Protein 3GHF (pdb70)

Foldseek 3Di:
DDDDDDDDDAFAEDEDAADDLVVSLVVLLVVCVVCVVCFALGAYEYECLNYDPPDPPVSNVCSCVVRNHHHQAYENDDDDVVVVVRCVVPGDYDYDDDHD

Nearest PDB structures (foldseek):
  3ghf-assembly1_A-2  TM=1.010E+00  e=2.790E-20  Salmonella enterica subsp. enterica serovar Typhimurium str. LT2
  4l1c-assembly1_B  TM=9.525E-01  e=9.970E-15  Escherichia coli UTI89
  6qcm-assembly1_d  TM=5.069E-01  e=7.556E-02  Listeria monocytogenes EGD-e
  7z6h-assembly1_E  TM=4.189E-01  e=7.868E-01  Homo sapiens

Solvent-accessible surface area: 6940 Å² total; per-residue (Å²): 190,165,142,174,153,80,88,99,160,110,77,59,50,22,97,11,129,101,45,120,47,111,88,19,65,99,56,11,80,83,118,20,79,82,26,68,97,161,19,117,110,9,64,0,6,0,12,6,58,31,23,112,76,132,20,86,0,74,66,15,42,133,5,0,52,70,27,26,2,138,22,58,0,0,1,27,18,151,39,76,71,6,74,74,36,0,82,190,83,62,26,62,68,67,139,75,65,177,174,106

Sequence (100 aa):
PIELKGSSFTLSVVHLHEAEPEVIRQALEDKIAQAPAFLKHAPVVINVSGLESPVNWPELHKIVTSTGLRIIGVSGCKDASLKVEIDRMGLPLLTEGKEK

CATH classification: 3.30.70.260

Structure (mmCIF, N/CA/C/O backbone):
data_3GHF
#
_entry.id   3GHF
#
_cell.length_a   48.380
_cell.length_b   48.380
_cell.length_c   85.127
_cell.angle_alpha   90.000
_cell.angle_beta   90.000
_cell.angle_gamma   120.000
#
_symmetry.space_group_name_H-M   'P 32 2 1'
#
loop_
_entity.id
_entity.type
_entity.pdbx_description
1 polymer 'Septum site-determining protein minC'
2 non-polymer 'CITRIC ACID'
3 water water
#
loop_
_atom_site.group_PDB
_atom_site.id
_atom_site.type_symbol
_atom_site.label_atom_id
_atom_site.label_alt_id
_atom_site.label_comp_id
_atom_site.label_asym_id
_atom_site.label_entity_id
_atom_site.label_seq_id
_atom_site.pdbx_PDB_ins_code
_atom_site.Cartn_x
_atom_site.Cartn_y
_atom_site.Cartn_z
_atom_site.occupancy
_atom_site.B_iso_or_equiv
_atom_site.auth_seq_id
_atom_site.auth_comp_id
_atom_site.auth_asym_id
_atom_site.auth_atom_id
_atom_site.pdbx_PDB_model_num
ATOM 1 N N . PRO A 1 7 ? 30.429 1.234 4.640 1.00 56.36 5 PRO A N 1
ATOM 2 C CA . PRO A 1 7 ? 29.744 2.140 3.665 1.00 56.54 5 PRO A CA 1
ATOM 3 C C . PRO A 1 7 ? 30.681 2.711 2.564 1.00 56.61 5 PRO A C 1
ATOM 4 O O . PRO A 1 7 ? 30.204 3.143 1.492 1.00 56.37 5 PRO A O 1
ATOM 8 N N . ILE A 1 8 ? 31.992 2.685 2.841 1.00 56.18 6 ILE A N 1
ATOM 9 C CA . ILE A 1 8 ? 33.014 3.335 2.025 1.00 55.66 6 ILE A CA 1
ATOM 10 C C . ILE A 1 8 ? 34.304 2.537 2.140 1.00 55.93 6 ILE A C 1
ATOM 11 O O . ILE A 1 8 ? 34.755 2.236 3.248 1.00 55.85 6 ILE A O 1
ATOM 16 N N . GLU A 1 9 ? 34.901 2.212 0.994 1.00 55.48 7 GLU A N 1
ATOM 17 C CA . GLU A 1 9 ? 36.138 1.419 0.959 1.00 55.22 7 GLU A CA 1
ATOM 18 C C . GLU A 1 9 ? 37.204 2.024 0.046 1.00 53.77 7 GLU A C 1
ATOM 19 O O . GLU A 1 9 ? 36.938 2.324 -1.109 1.00 52.43 7 GLU A O 1
ATOM 25 N N . LEU A 1 10 ? 38.416 2.172 0.564 1.00 54.10 8 LEU A N 1
ATOM 26 C CA . LEU A 1 10 ? 39.542 2.744 -0.198 1.00 54.52 8 LEU A CA 1
ATOM 27 C C . LEU A 1 10 ? 40.506 1.662 -0.697 1.00 54.47 8 LEU A C 1
ATOM 28 O O . LEU A 1 10 ? 41.088 0.939 0.102 1.00 54.22 8 LEU A O 1
ATOM 33 N N . LYS A 1 11 ? 40.667 1.568 -2.019 1.00 54.66 9 LYS A N 1
ATOM 34 C CA . LYS A 1 11 ? 41.525 0.549 -2.644 1.00 54.89 9 LYS A CA 1
ATOM 35 C C . LYS A 1 11 ? 42.451 1.174 -3.688 1.00 54.67 9 LYS A C 1
ATOM 36 O O . LYS A 1 11 ? 42.137 2.222 -4.261 1.00 54.24 9 LYS A O 1
ATOM 42 N N . GLY A 1 12 ? 43.598 0.532 -3.917 1.00 54.17 10 GLY A N 1
ATOM 43 C CA . GLY A 1 12 ? 44.456 0.838 -5.063 1.00 53.70 10 GLY A CA 1
ATOM 44 C C . GLY A 1 12 ? 44.147 -0.019 -6.292 1.00 53.38 10 GLY A C 1
ATOM 45 O O . GLY A 1 12 ? 43.745 -1.191 -6.1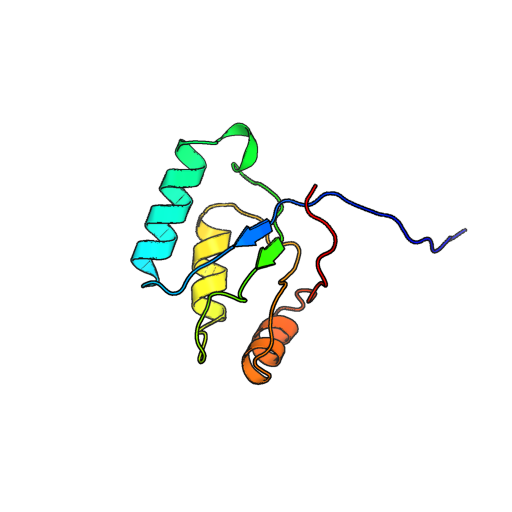82 1.00 53.71 10 GLY A O 1
ATOM 46 N N . SER A 1 13 ? 44.321 0.564 -7.475 1.00 52.49 11 SER A N 1
ATOM 47 C CA . SER A 1 13 ? 44.123 -0.170 -8.714 1.00 51.76 11 SER A CA 1
ATOM 48 C C . SER A 1 13 ? 44.944 0.431 -9.856 1.00 50.95 11 SER A C 1
ATOM 49 O O . SER A 1 13 ? 45.172 1.637 -9.923 1.00 50.17 11 SER A O 1
ATOM 52 N N . SER A 1 14 ? 45.382 -0.461 -10.732 1.00 50.19 12 SER A N 1
ATOM 53 C CA . SER A 1 14 ? 46.002 -0.143 -11.990 1.00 49.98 12 SER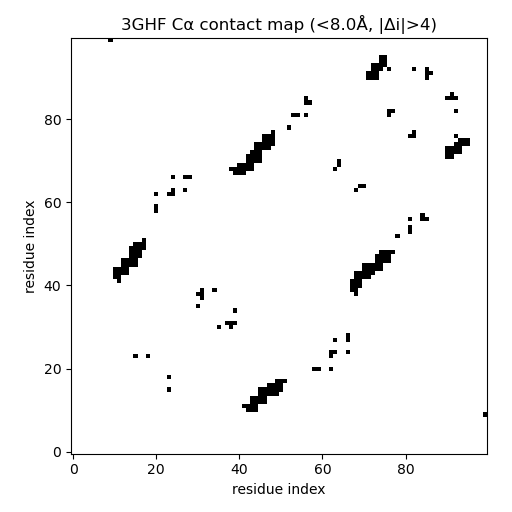 A CA 1
ATOM 54 C C . SER A 1 14 ? 44.964 0.265 -13.038 1.00 48.66 12 SER A C 1
ATOM 55 O O . SER A 1 14 ? 43.934 -0.404 -13.211 1.00 48.61 12 SER A O 1
ATOM 58 N N . PHE A 1 15 ? 45.242 1.360 -13.733 1.00 46.98 13 PHE A N 1
ATOM 59 C CA . PHE A 1 15 ? 44.419 1.789 -14.883 1.00 45.68 13 PHE A CA 1
ATOM 60 C C . PHE A 1 15 ? 45.328 1.996 -16.098 1.00 45.87 13 PHE A C 1
ATOM 61 O O . PHE A 1 15 ? 46.458 2.445 -15.955 1.00 46.17 13 PHE A O 1
ATOM 69 N N . THR A 1 16 ? 44.850 1.665 -17.283 1.00 45.01 14 THR A N 1
ATOM 70 C CA . THR A 1 16 ? 45.629 1.933 -18.455 1.00 44.80 14 THR A CA 1
ATOM 71 C C . THR A 1 16 ? 45.082 3.197 -19.064 1.00 44.20 14 THR A C 1
ATOM 72 O O . THR A 1 16 ? 43.963 3.201 -19.587 1.00 44.19 14 THR A O 1
ATOM 76 N N . LEU A 1 17 ? 45.870 4.268 -18.988 1.00 43.20 15 LEU A N 1
ATOM 77 C CA . LEU A 1 17 ? 45.447 5.572 -19.496 1.00 42.15 15 LEU A CA 1
ATOM 78 C C . LEU A 1 17 ? 46.276 5.952 -20.707 1.00 42.81 15 LEU A C 1
ATOM 79 O O . LEU A 1 17 ? 47.431 5.527 -20.835 1.00 41.86 15 LEU A O 1
ATOM 84 N N . SER A 1 18 ? 45.657 6.726 -21.605 1.00 42.24 16 SER A N 1
ATOM 85 C CA . SER A 1 18 ? 46.304 7.290 -22.748 1.00 41.82 16 SER A CA 1
ATOM 86 C C . SER A 1 18 ? 47.046 8.508 -22.281 1.00 40.82 16 SER A C 1
ATOM 87 O O . SER A 1 18 ? 46.512 9.316 -21.519 1.00 40.62 16 SER A O 1
ATOM 90 N N . VAL A 1 19 ? 48.295 8.602 -22.728 1.00 39.56 17 VAL A N 1
ATOM 91 C CA . VAL A 1 19 ? 49.221 9.680 -22.404 1.00 38.16 17 VAL A CA 1
ATOM 92 C C . VAL A 1 19 ? 49.650 10.355 -23.704 1.00 38.74 17 VAL A C 1
ATOM 93 O O . VAL A 1 19 ? 50.053 9.686 -24.667 1.00 38.72 17 VAL A O 1
ATOM 97 N N . VAL A 1 20 ? 49.510 11.676 -23.734 1.00 38.40 18 VAL A N 1
ATOM 98 C CA . VAL A 1 20 ? 49.912 12.478 -24.859 1.00 38.50 18 VAL A CA 1
ATOM 99 C C . VAL A 1 20 ? 51.210 13.120 -24.424 1.00 38.93 18 VAL A C 1
ATOM 100 O O . VAL A 1 20 ? 51.257 13.945 -23.492 1.00 38.52 18 VAL A O 1
ATOM 104 N N . HIS A 1 21 ? 52.261 12.701 -25.091 1.00 39.18 19 HIS A N 1
ATOM 105 C CA . HIS A 1 21 ? 53.595 13.216 -24.882 1.00 40.83 19 HIS A CA 1
ATOM 106 C C . HIS A 1 21 ? 53.807 14.435 -25.728 1.00 40.97 19 HIS A C 1
ATOM 107 O O . HIS A 1 21 ? 53.812 14.348 -26.940 1.00 40.98 19 HIS A O 1
ATOM 114 N N . LEU A 1 22 ? 53.960 15.576 -25.078 1.00 41.54 20 LEU A N 1
ATOM 115 C CA . LEU A 1 22 ? 54.127 16.812 -25.792 1.00 42.44 20 LEU A CA 1
ATOM 116 C C . LEU A 1 22 ? 55.637 17.083 -25.902 1.00 43.47 20 LEU A C 1
ATOM 117 O O . LEU A 1 22 ? 56.399 16.782 -24.942 1.00 43.51 20 LEU A O 1
ATOM 122 N N . HIS A 1 23 ? 56.064 17.567 -27.075 1.00 43.33 21 HIS A N 1
ATOM 123 C CA . HIS A 1 23 ? 57.464 17.955 -27.306 1.00 44.14 21 HIS A CA 1
ATOM 124 C C . HIS A 1 23 ? 57.538 19.440 -27.566 1.00 43.32 21 HIS A C 1
ATOM 125 O O . HIS A 1 23 ? 56.559 20.034 -27.971 1.00 43.51 21 HIS A O 1
ATOM 132 N N . GLU A 1 24 ? 58.688 20.040 -27.286 1.00 42.66 22 GLU A N 1
ATOM 133 C CA . GLU A 1 24 ? 58.827 21.484 -27.366 1.00 42.11 22 GLU A CA 1
ATOM 134 C C . GLU A 1 24 ? 58.515 21.957 -28.802 1.00 41.62 22 GLU A C 1
ATOM 135 O O . GLU A 1 24 ? 59.149 21.503 -29.752 1.00 41.34 22 GLU A O 1
ATOM 141 N N . ALA A 1 25 ? 57.503 22.816 -28.933 1.00 40.71 23 ALA A N 1
ATOM 142 C CA . ALA A 1 25 ? 57.067 23.384 -30.220 1.00 40.81 23 ALA A CA 1
ATOM 143 C C . ALA A 1 25 ? 56.203 24.616 -29.997 1.00 40.90 23 ALA A C 1
ATOM 144 O O . ALA A 1 25 ? 55.685 24.834 -28.886 1.00 40.98 23 ALA A O 1
ATOM 146 N N . GLU A 1 26 ? 56.081 25.438 -31.037 1.00 41.15 24 GLU A N 1
ATOM 147 C CA . GLU A 1 26 ? 55.201 26.612 -31.022 1.00 41.93 24 GLU A CA 1
ATOM 148 C C . GLU A 1 26 ? 53.770 26.218 -30.682 1.00 40.91 24 GLU A C 1
ATOM 149 O O . GLU A 1 26 ? 53.280 25.193 -31.158 1.00 41.33 24 GLU A O 1
ATOM 155 N N . PRO A 1 27 ? 53.086 27.036 -29.874 1.00 41.03 25 PRO A N 1
ATOM 156 C CA . PRO A 1 27 ? 51.674 26.817 -29.557 1.00 41.13 25 PRO A CA 1
ATOM 157 C C . PRO A 1 27 ? 50.804 26.429 -30.797 1.00 41.33 25 PRO A C 1
ATOM 158 O O . PRO A 1 27 ? 50.037 25.430 -30.751 1.00 41.00 25 PRO A O 1
ATOM 162 N N . GLU A 1 28 ? 50.935 27.173 -31.908 1.00 41.02 26 GLU A N 1
ATOM 163 C CA . GLU A 1 28 ? 50.170 26.825 -33.122 1.00 40.56 26 GLU A CA 1
ATOM 164 C C . GLU A 1 28 ? 50.601 25.514 -33.784 1.00 39.05 26 GLU A C 1
ATOM 165 O O . GLU A 1 28 ? 49.774 24.778 -34.357 1.00 38.40 26 GLU A O 1
ATOM 171 N N . VAL A 1 29 ? 51.889 25.187 -33.709 1.00 38.19 27 VAL A N 1
ATOM 172 C CA . VAL A 1 29 ? 52.339 23.889 -34.238 1.00 37.33 27 VAL A CA 1
ATOM 173 C C . VAL A 1 29 ? 51.728 22.725 -33.394 1.00 37.75 27 VAL A C 1
ATOM 174 O O . VAL A 1 29 ? 51.336 21.685 -33.940 1.00 37.62 27 VAL A O 1
ATOM 178 N N . ILE A 1 30 ? 51.700 22.897 -32.060 1.00 37.71 28 ILE A N 1
ATOM 179 C CA . ILE A 1 30 ? 51.101 21.902 -31.134 1.00 37.18 28 ILE A CA 1
ATOM 180 C C . ILE A 1 30 ? 49.608 21.699 -31.480 1.00 37.21 28 ILE A C 1
ATOM 181 O O . ILE A 1 30 ? 49.160 20.570 -31.660 1.00 37.43 28 ILE A O 1
ATOM 186 N N . ARG A 1 31 ? 48.859 22.794 -31.610 1.00 38.71 29 ARG A N 1
ATOM 187 C CA . ARG A 1 31 ? 47.439 22.727 -32.024 1.00 39.85 29 ARG A CA 1
ATOM 188 C C . ARG A 1 31 ? 47.196 21.962 -33.310 1.00 40.41 29 ARG A C 1
ATOM 189 O O . ARG A 1 31 ? 46.328 21.076 -33.356 1.00 40.93 29 ARG A O 1
ATOM 197 N N . GLN A 1 32 ? 47.956 22.320 -34.347 1.00 40.76 30 GLN A N 1
ATOM 198 C CA . GLN A 1 32 ? 47.957 21.613 -35.636 1.00 41.67 30 GLN A CA 1
ATOM 199 C C . GLN A 1 32 ? 48.244 20.102 -35.523 1.00 41.06 30 GLN A C 1
ATOM 200 O O . GLN A 1 32 ? 47.532 19.272 -36.099 1.00 41.62 30 GLN A O 1
ATOM 206 N N . ALA A 1 33 ? 49.285 19.755 -34.772 1.00 40.53 31 ALA A N 1
ATOM 207 C CA . ALA A 1 33 ? 49.681 18.367 -34.573 1.00 39.56 31 ALA A CA 1
AT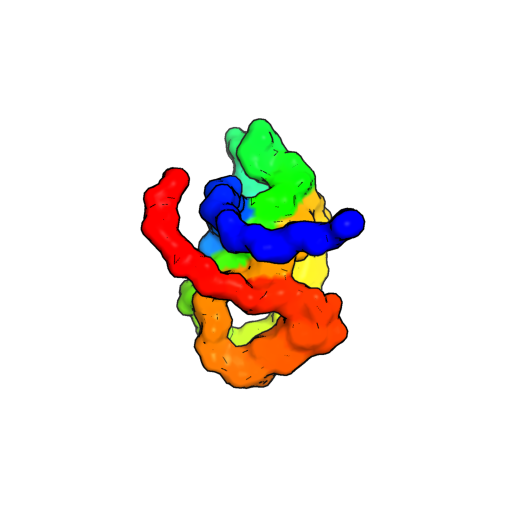OM 208 C C . ALA A 1 33 ? 48.589 17.621 -33.846 1.00 39.52 31 ALA A C 1
ATOM 209 O O . ALA A 1 33 ? 48.266 16.472 -34.202 1.00 39.49 31 ALA A O 1
ATOM 211 N N . LEU A 1 34 ? 48.010 18.254 -32.827 1.00 39.63 32 LEU A N 1
ATOM 212 C CA . LEU A 1 34 ? 46.911 17.581 -32.092 1.00 41.13 32 LEU A CA 1
ATOM 213 C C . LEU A 1 34 ? 45.700 17.325 -32.997 1.00 41.66 32 LEU A C 1
ATOM 214 O O . LEU A 1 34 ? 45.190 16.218 -33.012 1.00 42.01 32 LEU A O 1
ATOM 219 N N . GLU A 1 35 ? 45.303 18.326 -33.792 1.00 43.18 33 GLU A N 1
ATOM 220 C CA . GLU A 1 35 ? 44.179 18.191 -34.748 1.00 45.64 33 GLU A CA 1
ATOM 221 C C . GLU A 1 35 ? 44.436 17.096 -35.767 1.00 46.60 33 GLU A C 1
ATOM 222 O O . GLU A 1 35 ? 43.551 16.288 -36.033 1.00 47.39 33 GLU A O 1
ATOM 228 N N . ASP A 1 36 ? 45.652 17.055 -36.311 1.00 47.47 34 ASP A N 1
ATOM 229 C CA . ASP A 1 36 ? 46.014 16.035 -37.274 1.00 48.87 34 ASP A CA 1
ATOM 230 C C . ASP A 1 36 ? 45.935 14.655 -36.664 1.00 48.47 34 ASP A C 1
ATOM 231 O O . ASP A 1 36 ? 45.529 13.716 -37.339 1.00 48.88 34 ASP A O 1
ATOM 236 N N . LYS A 1 37 ? 46.310 14.529 -35.388 1.00 48.26 35 LYS A N 1
ATOM 237 C CA . LYS A 1 37 ? 46.307 13.221 -34.692 1.00 47.91 35 LYS A CA 1
ATOM 238 C C . LYS A 1 37 ? 44.862 12.763 -34.389 1.00 47.32 35 LYS A C 1
ATOM 239 O O . LYS A 1 37 ? 44.528 11.577 -34.424 1.00 46.45 35 LYS A O 1
ATOM 245 N N . ILE A 1 38 ? 44.005 13.725 -34.091 1.00 47.09 36 ILE A N 1
ATOM 246 C CA . ILE A 1 38 ? 42.600 13.429 -33.861 1.00 47.47 36 ILE A CA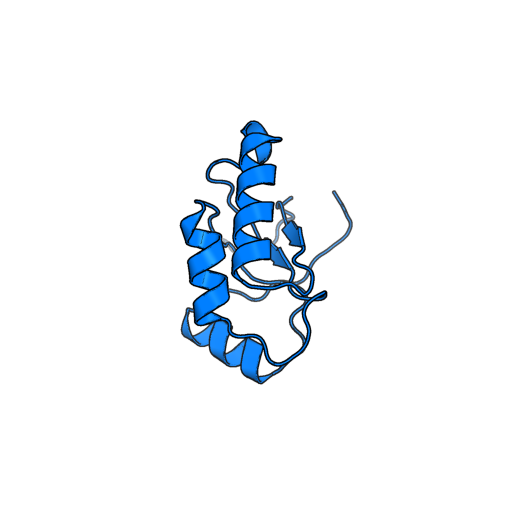 1
ATOM 247 C C . ILE A 1 38 ? 41.919 12.945 -35.160 1.00 47.99 36 ILE A C 1
ATOM 248 O O . ILE A 1 38 ? 41.185 11.968 -35.128 1.00 47.78 36 ILE A O 1
ATOM 253 N N . ALA A 1 39 ? 42.211 13.592 -36.287 1.00 48.77 37 ALA A N 1
ATOM 254 C CA . ALA A 1 39 ? 41.742 13.126 -37.608 1.00 49.90 37 ALA A CA 1
ATOM 255 C C . ALA A 1 39 ? 42.319 11.759 -38.022 1.00 50.75 37 ALA A C 1
ATOM 256 O O . ALA A 1 39 ? 41.583 10.897 -38.500 1.00 51.18 37 ALA A O 1
ATOM 258 N N . GLN A 1 40 ? 43.628 11.561 -37.835 1.00 52.21 38 GLN A N 1
ATOM 259 C CA . GLN A 1 40 ? 44.266 10.262 -38.110 1.00 53.02 38 GLN A CA 1
ATOM 260 C C . GLN A 1 40 ? 43.688 9.124 -37.239 1.00 53.95 38 GLN A C 1
ATOM 261 O O . GLN A 1 40 ? 43.330 8.075 -37.759 1.00 54.63 38 GLN A O 1
ATOM 263 N N . ALA A 1 41 ? 43.569 9.340 -35.932 1.00 54.75 39 ALA A N 1
ATOM 264 C CA . ALA A 1 41 ? 43.173 8.288 -35.006 1.00 55.96 39 ALA A CA 1
ATOM 265 C C . ALA A 1 41 ? 41.893 8.636 -34.203 1.00 56.92 39 ALA A C 1
ATOM 266 O O . ALA A 1 41 ? 41.963 8.762 -32.970 1.00 56.82 39 ALA A O 1
ATOM 268 N N . PRO A 1 42 ? 40.720 8.771 -34.886 1.00 57.83 40 PRO A N 1
ATOM 269 C CA . PRO A 1 42 ? 39.521 9.339 -34.238 1.00 58.04 40 PRO A CA 1
ATOM 270 C C . PRO A 1 42 ? 38.977 8.447 -33.135 1.00 58.72 40 PRO A C 1
ATOM 271 O O . PRO A 1 42 ? 38.552 8.954 -32.092 1.00 58.63 40 PRO A O 1
ATOM 275 N N . ALA A 1 43 ? 38.998 7.132 -33.367 1.00 59.27 41 ALA A N 1
ATOM 276 C CA . ALA A 1 43 ? 38.640 6.144 -32.343 1.00 59.51 41 ALA A CA 1
ATOM 277 C C . ALA A 1 43 ? 39.410 6.310 -31.010 1.00 59.81 41 ALA A C 1
ATOM 278 O O . ALA A 1 43 ? 38.835 6.168 -29.941 1.00 60.56 41 ALA A O 1
ATOM 280 N N . PHE A 1 44 ? 40.703 6.612 -31.077 1.00 59.78 42 PHE A N 1
ATOM 281 C CA . PHE A 1 44 ? 41.573 6.675 -29.893 1.00 59.48 42 PHE A CA 1
ATOM 282 C C . PHE A 1 44 ? 41.579 8.071 -29.262 1.00 58.12 42 PHE A C 1
ATOM 283 O O . PHE A 1 44 ? 41.858 8.213 -28.064 1.00 58.08 42 PHE A O 1
ATOM 291 N N . LEU A 1 45 ? 41.309 9.101 -30.070 1.00 55.85 43 LEU A N 1
ATOM 292 C CA . LEU A 1 45 ? 41.556 10.462 -29.616 1.00 53.17 43 LEU A CA 1
ATOM 293 C C . LEU A 1 45 ? 40.376 11.395 -29.553 1.00 51.01 43 LEU A C 1
ATOM 294 O O . LEU A 1 45 ? 40.454 12.394 -28.830 1.00 50.54 43 LEU A O 1
ATOM 299 N N . LYS A 1 46 ? 39.291 11.103 -30.273 1.00 48.42 44 LYS A N 1
ATOM 300 C CA . LYS A 1 46 ? 38.103 11.991 -30.205 1.00 46.50 44 LYS A CA 1
ATOM 301 C C . LYS A 1 46 ? 37.549 11.987 -28.785 1.00 45.09 44 LYS A C 1
ATOM 302 O O . LYS A 1 46 ? 37.176 10.945 -28.281 1.00 45.11 44 LYS A O 1
ATOM 308 N N . HIS A 1 47 ? 37.510 13.162 -28.158 1.00 44.05 45 HIS A N 1
ATOM 309 C CA . HIS A 1 47 ? 37.034 13.342 -26.749 1.00 43.33 45 HIS A CA 1
ATOM 310 C C . HIS A 1 47 ? 37.796 12.508 -25.718 1.00 42.15 45 HIS A C 1
ATOM 311 O O . HIS A 1 47 ? 37.278 12.283 -24.625 1.00 42.61 45 HIS A O 1
ATOM 318 N N . ALA A 1 48 ? 39.008 12.054 -26.064 1.00 41.09 46 ALA A N 1
ATOM 319 C CA . ALA A 1 48 ? 39.766 11.085 -25.241 1.00 39.86 46 ALA A CA 1
ATOM 320 C C . ALA A 1 48 ? 40.099 11.681 -23.878 1.00 39.05 46 ALA A C 1
ATOM 321 O O . ALA A 1 48 ? 40.576 12.800 -23.812 1.00 39.08 46 ALA A O 1
ATOM 323 N N . PRO A 1 49 ? 39.791 10.960 -22.780 1.00 38.91 47 PRO A N 1
ATOM 324 C CA . PRO A 1 49 ? 40.404 11.376 -21.518 1.00 38.35 47 PRO A CA 1
ATOM 325 C C . PRO A 1 49 ? 41.917 11.031 -21.556 1.00 38.35 47 PRO A C 1
ATOM 326 O O . PRO A 1 49 ? 42.279 9.889 -21.894 1.00 38.36 47 PRO A O 1
ATOM 330 N N . VAL A 1 50 ? 42.786 11.995 -21.257 1.00 37.52 48 VAL A N 1
ATOM 331 C CA . VAL A 1 50 ? 44.232 11.770 -21.397 1.00 37.08 48 VAL A CA 1
ATOM 332 C C . VAL A 1 50 ? 45.074 12.351 -20.262 1.00 36.82 48 VAL A C 1
ATOM 333 O O . VAL A 1 50 ? 44.696 13.365 -19.667 1.00 38.08 48 VAL A O 1
ATOM 337 N N . VAL A 1 51 ? 46.215 11.716 -19.982 1.00 35.58 49 VAL A N 1
ATOM 338 C CA . VAL A 1 51 ? 47.276 12.317 -19.168 1.00 34.06 49 VAL A CA 1
ATOM 339 C C . VAL A 1 51 ? 48.225 13.025 -20.134 1.00 34.16 49 VAL A C 1
ATOM 340 O O . VAL A 1 51 ? 48.519 12.512 -21.204 1.00 32.46 49 VAL A O 1
ATOM 344 N N . ILE A 1 52 ? 48.632 14.240 -19.779 1.00 34.35 50 ILE A N 1
ATOM 345 C CA . ILE A 1 52 ? 49.552 15.052 -20.592 1.00 35.20 50 ILE A CA 1
ATOM 346 C C . ILE A 1 52 ? 50.949 14.884 -20.012 1.00 36.00 50 ILE A C 1
ATOM 347 O O . ILE A 1 52 ? 51.189 15.190 -18.833 1.00 35.26 50 ILE A O 1
ATOM 352 N N . ASN A 1 53 ? 51.861 14.350 -20.813 1.00 36.87 51 ASN A N 1
ATOM 353 C CA . ASN A 1 53 ? 53.254 14.262 -20.381 1.00 37.66 51 ASN A CA 1
ATOM 354 C C . ASN A 1 53 ? 54.031 15.467 -20.889 1.00 37.70 51 ASN A C 1
ATOM 355 O O . ASN A 1 53 ? 54.113 15.665 -22.089 1.00 38.33 51 ASN A O 1
ATOM 360 N N . VAL A 1 54 ? 54.614 16.244 -19.963 1.00 38.44 52 VAL A N 1
ATOM 361 C CA . VAL A 1 54 ? 55.353 17.464 -20.266 1.00 38.21 52 VAL A CA 1
ATOM 362 C C . VAL A 1 54 ? 56.887 17.268 -20.092 1.00 39.87 52 VAL A C 1
ATOM 363 O O . VAL A 1 54 ? 57.661 18.231 -20.025 1.00 39.19 52 VAL A O 1
ATOM 367 N N . SER A 1 55 ? 57.350 16.028 -20.050 1.00 41.16 53 SER A N 1
ATOM 368 C CA . SER A 1 55 ? 58.776 15.856 -19.819 1.00 42.71 53 SER A CA 1
ATOM 369 C C . SER A 1 55 ? 59.636 16.336 -21.006 1.00 43.58 53 SER A C 1
ATOM 370 O O . SER A 1 55 ? 60.768 16.736 -20.798 1.00 43.36 53 SER A O 1
ATOM 373 N N . GLY A 1 56 ? 59.067 16.351 -22.218 1.00 43.81 54 GLY A N 1
ATOM 374 C CA . GLY A 1 56 ? 59.751 16.795 -23.426 1.00 43.86 54 GLY A CA 1
ATOM 375 C C . GLY A 1 56 ? 59.702 18.305 -23.625 1.00 44.75 54 GLY A C 1
ATOM 376 O O . GLY A 1 56 ? 60.203 18.814 -24.630 1.00 45.43 54 GLY A O 1
ATOM 377 N N . LEU A 1 57 ? 59.099 19.032 -22.686 1.00 44.07 55 LEU A N 1
ATOM 378 C CA . LEU A 1 57 ? 58.992 20.476 -22.804 1.00 43.66 55 LEU A CA 1
ATOM 379 C C . LEU A 1 57 ? 60.119 21.131 -22.042 1.00 43.92 55 LEU A C 1
ATOM 380 O O . LEU A 1 57 ? 60.660 20.561 -21.109 1.00 43.64 55 LEU A O 1
ATOM 385 N N . GLU A 1 58 ? 60.461 22.335 -22.467 1.00 44.57 56 GLU A N 1
ATOM 386 C CA . GLU A 1 58 ? 61.556 23.120 -21.895 1.00 45.56 56 GLU A CA 1
ATOM 387 C C . GLU A 1 58 ? 60.983 24.268 -21.074 1.00 45.79 56 GLU A C 1
ATOM 388 O O . GLU A 1 58 ? 60.028 24.945 -21.511 1.00 45.20 56 GLU A O 1
ATOM 394 N N . SER A 1 59 ? 61.553 24.465 -19.888 1.00 46.11 57 SER A N 1
ATOM 395 C CA . SER A 1 59 ? 61.188 25.573 -19.013 1.00 48.04 57 SER A CA 1
ATOM 396 C C . SER A 1 59 ? 61.662 26.917 -19.594 1.00 48.35 57 SER A C 1
ATOM 397 O O . SER A 1 59 ? 62.768 26.985 -20.157 1.00 49.24 57 SER A O 1
ATOM 400 N N . PRO A 1 60 ? 60.840 27.989 -19.457 1.00 48.58 58 PRO A N 1
ATOM 401 C CA . PRO A 1 60 ? 59.517 28.042 -18.764 1.00 48.38 58 PRO A CA 1
ATOM 402 C C . PRO A 1 60 ? 58.326 27.637 -19.642 1.00 48.22 58 PRO A C 1
ATOM 403 O O . PRO A 1 60 ? 58.223 28.075 -20.792 1.00 48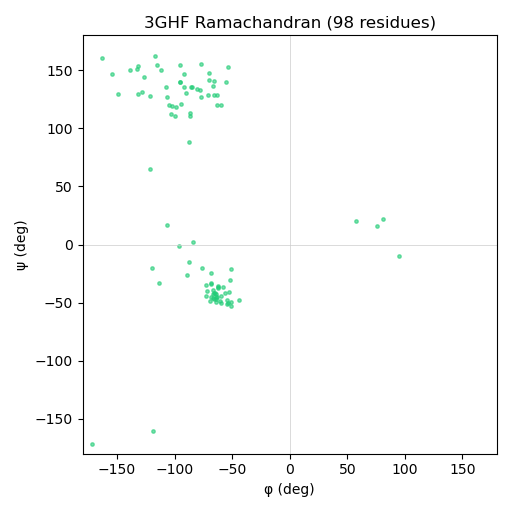.57 58 PRO A O 1
ATOM 407 N N . VAL A 1 61 ? 57.424 26.825 -19.097 1.00 48.52 59 VAL A N 1
ATOM 408 C CA . VAL A 1 61 ? 56.168 26.478 -19.792 1.00 48.06 59 VAL A CA 1
ATOM 409 C C . VAL A 1 61 ? 55.024 27.461 -19.470 1.00 48.03 59 VAL A C 1
ATOM 410 O O . VAL A 1 61 ? 54.807 27.800 -18.315 1.00 48.67 59 VAL A O 1
ATOM 414 N N . ASN A 1 62 ? 54.342 27.959 -20.509 1.00 48.16 60 ASN A N 1
ATOM 415 C CA . ASN A 1 62 ? 53.141 28.786 -20.359 1.00 47.83 60 ASN A CA 1
ATOM 416 C C . ASN A 1 62 ? 51.917 27.852 -20.276 1.00 47.16 60 ASN A C 1
ATOM 417 O O . ASN A 1 62 ? 51.279 27.516 -21.278 1.00 46.86 60 ASN A O 1
ATOM 422 N N . TRP A 1 63 ? 51.612 27.431 -19.056 1.00 46.42 61 TRP A N 1
ATOM 423 C CA . TRP A 1 63 ? 50.604 26.400 -18.857 1.00 45.94 61 TRP A CA 1
ATOM 424 C C . TRP A 1 63 ? 49.132 26.845 -19.112 1.00 45.55 61 TRP A C 1
ATOM 425 O O . TRP A 1 63 ? 48.354 26.103 -19.699 1.00 44.40 61 TRP A O 1
ATOM 436 N N . PRO A 1 64 ? 48.750 28.066 -18.688 1.00 46.13 62 PRO A N 1
ATOM 437 C CA . PRO A 1 64 ? 47.380 28.439 -19.012 1.00 46.38 62 PRO A CA 1
ATOM 438 C C . PRO A 1 64 ? 47.137 28.359 -20.500 1.00 46.71 62 PRO A C 1
ATOM 439 O O . PRO A 1 64 ? 46.053 27.882 -20.908 1.00 46.97 62 PRO A O 1
ATOM 443 N N . GLU A 1 65 ? 48.118 28.823 -21.300 1.00 45.65 63 GLU A N 1
ATOM 444 C CA . GLU A 1 65 ? 47.994 28.792 -22.767 1.00 44.84 63 GLU A CA 1
ATOM 445 C C . GLU A 1 65 ? 47.957 27.370 -23.332 1.00 43.04 63 GLU A C 1
ATOM 446 O O . GLU A 1 65 ? 47.095 27.058 -24.169 1.00 41.98 63 GLU A O 1
ATOM 452 N N . LEU A 1 66 ? 48.870 26.513 -22.872 1.00 40.86 64 LEU A N 1
ATOM 453 C CA . LEU A 1 66 ? 48.948 25.143 -23.358 1.00 39.33 64 LEU A CA 1
ATOM 454 C C . LEU A 1 66 ? 47.682 24.355 -22.976 1.00 39.06 64 LEU A C 1
ATOM 455 O O . LEU A 1 66 ? 47.169 23.554 -23.763 1.00 37.55 64 LEU A O 1
ATOM 460 N N . HIS A 1 67 ? 47.224 24.554 -21.745 1.00 39.59 65 HIS A N 1
ATOM 461 C CA . HIS A 1 67 ? 45.999 23.929 -21.257 1.00 40.36 65 HIS A CA 1
ATOM 462 C C . HIS A 1 67 ? 44.808 24.233 -22.195 1.00 40.42 65 HIS A C 1
ATOM 463 O O . HIS A 1 67 ? 44.117 23.330 -22.644 1.00 38.93 65 HIS A O 1
ATOM 470 N N . LYS A 1 68 ? 44.613 25.520 -22.498 1.00 40.93 66 LYS A N 1
ATOM 471 C CA . LYS A 1 68 ? 43.524 25.994 -23.354 1.00 42.56 66 LYS A CA 1
ATOM 472 C C . LYS A 1 68 ? 43.637 25.424 -24.779 1.00 42.41 66 LYS A C 1
ATOM 473 O O . LYS A 1 68 ? 42.624 25.123 -25.399 1.00 42.25 66 LYS A O 1
ATOM 479 N N . ILE A 1 69 ? 44.868 25.261 -25.286 1.00 41.52 67 ILE A N 1
ATOM 480 C CA . ILE A 1 69 ? 45.107 24.625 -26.604 1.00 40.96 67 ILE A CA 1
ATOM 481 C C . ILE A 1 69 ? 44.746 23.140 -26.635 1.00 39.98 67 ILE A C 1
ATOM 482 O O . ILE A 1 69 ? 44.083 22.705 -27.553 1.00 40.87 67 ILE A O 1
ATOM 487 N N . VAL A 1 70 ? 45.164 22.384 -25.634 1.00 38.49 68 VAL A N 1
ATOM 488 C CA . VAL A 1 70 ? 44.821 20.967 -25.533 1.00 37.68 68 VAL A CA 1
ATOM 489 C C . VAL A 1 70 ? 43.305 20.705 -25.359 1.00 38.49 68 VAL A C 1
ATOM 490 O O . VAL A 1 70 ? 42.727 19.853 -26.050 1.00 38.77 68 VAL A O 1
ATOM 494 N N . THR A 1 71 ? 42.669 21.403 -24.421 1.00 38.82 69 THR A N 1
ATOM 495 C CA . THR A 1 71 ? 41.225 21.216 -24.196 1.00 39.35 69 THR A CA 1
ATOM 496 C C . THR A 1 71 ? 40.382 21.742 -25.365 1.00 39.57 69 THR A C 1
ATOM 497 O O . THR A 1 71 ? 39.381 21.129 -25.715 1.00 38.72 69 THR A O 1
ATOM 501 N N . SER A 1 72 ? 40.841 22.830 -26.006 1.00 39.66 70 SER A N 1
ATOM 502 C CA . SER A 1 72 ? 40.239 23.378 -27.250 1.00 39.50 70 SER A CA 1
ATOM 503 C C . SER A 1 72 ? 40.070 22.318 -28.301 1.00 38.90 70 SER A C 1
ATOM 504 O O . SER A 1 72 ? 39.239 22.484 -29.180 1.00 39.68 70 SER A O 1
ATOM 507 N N . THR A 1 73 ? 40.820 21.222 -28.210 1.00 38.09 71 THR A N 1
ATOM 508 C CA . THR A 1 73 ? 40.730 20.144 -29.213 1.00 37.76 71 THR A CA 1
ATOM 509 C C . THR A 1 73 ? 39.791 19.010 -28.756 1.00 37.35 71 THR A C 1
ATOM 510 O O . THR A 1 73 ? 39.582 18.017 -29.466 1.00 36.05 71 THR A O 1
ATOM 514 N N . GLY A 1 74 ? 39.233 19.151 -27.562 1.00 38.11 72 GLY A N 1
ATOM 515 C CA . GLY A 1 74 ? 38.332 18.124 -27.027 1.00 38.51 72 GLY A CA 1
ATOM 516 C C . GLY A 1 74 ? 38.920 17.071 -26.109 1.00 39.11 72 GLY A C 1
ATOM 517 O O . GLY A 1 74 ? 38.181 16.287 -25.498 1.00 39.53 72 GLY A O 1
ATOM 518 N N . LEU A 1 75 ? 40.237 17.029 -26.017 1.00 38.80 73 LEU A N 1
ATOM 519 C CA . LEU A 1 75 ? 40.911 16.120 -25.098 1.00 39.39 73 LEU A CA 1
ATOM 520 C C . LEU A 1 75 ? 40.594 16.533 -23.684 1.00 39.20 73 LEU A C 1
ATOM 521 O O . LEU A 1 75 ? 40.635 17.708 -23.359 1.00 39.34 73 LEU A O 1
ATOM 526 N N . ARG A 1 76 ? 40.298 15.563 -22.835 1.00 40.35 74 ARG A N 1
ATOM 527 C CA . ARG A 1 76 ? 39.979 15.856 -21.439 1.00 40.58 74 ARG A CA 1
ATOM 528 C C . ARG A 1 76 ? 41.185 15.471 -20.597 1.00 40.34 74 ARG A C 1
ATOM 529 O O . ARG A 1 76 ? 41.606 14.308 -20.591 1.00 39.78 74 ARG A O 1
ATOM 537 N N . ILE A 1 77 ? 41.731 16.460 -19.898 1.00 39.84 75 ILE A N 1
ATOM 538 C CA . ILE A 1 77 ? 42.986 16.285 -19.193 1.00 39.71 75 ILE A CA 1
ATOM 539 C C . ILE A 1 77 ? 42.674 15.710 -17.820 1.00 40.24 75 ILE A C 1
ATOM 540 O O . ILE A 1 77 ? 42.097 16.398 -16.985 1.00 40.75 75 ILE A O 1
ATOM 545 N N . ILE A 1 78 ? 43.064 14.436 -17.631 1.00 40.50 76 ILE A N 1
ATOM 546 C CA . ILE A 1 78 ? 43.025 13.679 -16.374 1.00 40.18 76 ILE A CA 1
ATOM 547 C C . ILE A 1 78 ? 44.030 14.180 -15.321 1.00 39.20 76 ILE A C 1
ATOM 548 O O . ILE A 1 78 ? 43.694 14.365 -14.142 1.00 39.20 76 ILE A O 1
ATOM 553 N N . GLY A 1 79 ? 45.268 14.358 -15.753 1.00 37.88 77 GLY A N 1
ATOM 554 C CA . GLY A 1 79 ? 46.322 14.898 -14.927 1.00 36.99 77 GLY A CA 1
ATOM 555 C C . GLY A 1 79 ? 47.535 15.139 -15.802 1.00 36.44 77 GLY A C 1
ATOM 556 O O . GLY A 1 79 ? 47.445 15.033 -17.027 1.00 35.93 77 GLY A O 1
ATOM 557 N N . VAL A 1 80 ? 48.665 15.467 -15.181 1.00 36.76 78 VAL A N 1
ATOM 558 C CA . VAL A 1 80 ? 49.906 15.816 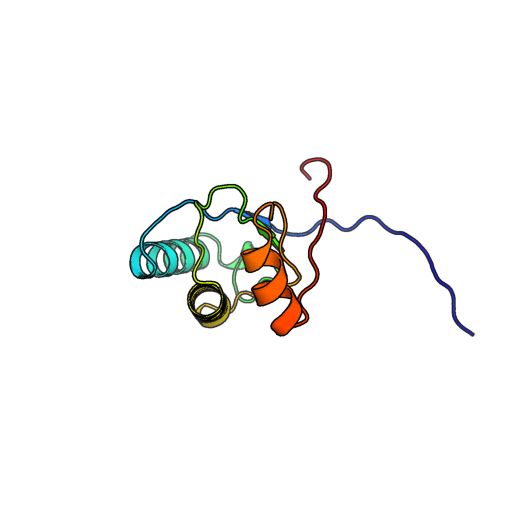-15.913 1.00 35.92 78 VAL A CA 1
ATOM 559 C C . VAL A 1 80 ? 51.064 14.978 -15.368 1.00 37.28 78 VAL A C 1
ATOM 560 O O . VAL A 1 80 ? 51.268 14.903 -14.145 1.00 37.28 78 VAL A O 1
ATOM 564 N N . SER A 1 81 ? 51.843 14.350 -16.247 1.00 38.03 79 SER A N 1
ATOM 565 C CA . SER A 1 81 ? 52.994 13.577 -15.775 1.00 38.91 79 SER A CA 1
ATOM 566 C C . SER A 1 81 ? 54.305 14.158 -16.285 1.00 40.03 79 SER A C 1
ATOM 567 O O . SER A 1 81 ? 54.299 14.968 -17.232 1.00 40.00 79 SER A O 1
ATOM 570 N N . GLY A 1 82 ? 55.417 13.785 -15.641 1.00 41.27 80 GLY A N 1
ATOM 571 C CA . GLY A 1 82 ? 56.763 14.216 -16.071 1.00 42.22 80 GLY A CA 1
ATOM 572 C C . GLY A 1 82 ? 57.102 15.650 -15.729 1.00 43.80 80 GLY A C 1
ATOM 573 O O . GLY A 1 82 ? 58.037 16.201 -16.262 1.00 45.11 80 GLY A O 1
ATOM 574 N N . CYS A 1 83 ? 56.357 16.277 -14.839 1.00 44.97 81 CYS A N 1
ATOM 575 C CA . CYS A 1 83 ? 56.646 17.645 -14.486 1.00 47.56 81 CYS A CA 1
ATOM 576 C C . CYS A 1 83 ? 57.868 17.678 -13.539 1.00 49.26 81 CYS A C 1
ATOM 577 O O . CYS A 1 83 ? 57.887 16.931 -12.547 1.00 49.66 81 CYS A O 1
ATOM 580 N N . LYS A 1 84 ? 58.907 18.471 -13.852 1.00 50.34 82 LYS A N 1
ATOM 581 C CA . LYS A 1 84 ? 60.016 18.650 -12.880 1.00 51.82 82 LYS A CA 1
ATOM 582 C C . LYS A 1 84 ? 60.057 20.066 -12.373 1.00 52.54 82 LYS A C 1
ATOM 583 O O . LYS A 1 84 ? 60.411 20.310 -11.234 1.00 53.60 82 LYS A O 1
ATOM 589 N N . ASP A 1 85 ? 59.694 20.999 -13.231 1.00 53.41 83 ASP A N 1
ATOM 590 C CA . ASP A 1 85 ? 59.793 22.407 -12.946 1.00 53.79 83 ASP A CA 1
ATOM 591 C C . ASP A 1 85 ? 58.835 22.778 -11.816 1.00 54.05 83 ASP A C 1
ATOM 592 O O . ASP A 1 85 ? 57.640 22.459 -11.866 1.00 54.28 83 ASP A O 1
ATOM 597 N N . ALA A 1 86 ? 59.360 23.456 -10.796 1.00 53.56 84 ALA A N 1
ATOM 598 C CA . ALA A 1 86 ? 58.578 23.852 -9.639 1.00 53.71 84 ALA A CA 1
ATOM 599 C C . ALA A 1 86 ? 57.437 24.842 -9.947 1.00 53.81 84 ALA A C 1
ATOM 600 O O . ALA A 1 86 ? 56.327 24.651 -9.455 1.00 54.13 84 ALA A O 1
ATOM 602 N N . SER A 1 87 ? 57.692 25.915 -10.714 1.00 53.27 85 SER A N 1
ATOM 603 C CA . SER A 1 87 ? 56.620 26.923 -10.949 1.00 51.86 85 SER A CA 1
ATOM 604 C C . SER A 1 87 ? 55.599 26.436 -11.957 1.00 49.87 85 SER A C 1
ATOM 605 O O . SER A 1 87 ? 54.501 26.947 -11.983 1.00 49.83 85 SER A O 1
ATOM 608 N N . LEU A 1 88 ? 55.974 25.447 -12.771 1.00 47.85 86 LEU A N 1
ATOM 609 C CA . LEU A 1 88 ? 55.023 24.756 -13.621 1.00 45.92 86 LEU A CA 1
ATOM 610 C C . LEU A 1 88 ? 54.076 23.936 -12.711 1.00 45.82 86 LEU A C 1
ATOM 611 O O . LEU A 1 88 ? 52.862 23.986 -12.914 1.00 45.82 86 LEU A O 1
ATOM 616 N N . LYS A 1 89 ? 54.605 23.219 -11.712 1.00 45.57 87 LYS A N 1
ATOM 617 C CA . LYS A 1 89 ? 53.742 22.553 -10.693 1.00 46.13 87 LYS A CA 1
ATOM 618 C C . LYS A 1 89 ? 52.699 23.477 -10.050 1.00 45.52 87 LYS A C 1
ATOM 619 O O . LYS A 1 89 ? 51.529 23.103 -9.985 1.00 45.23 87 LYS A O 1
ATOM 625 N N . VAL A 1 90 ? 53.127 24.661 -9.571 1.00 45.28 88 VAL A N 1
ATOM 626 C CA . VAL A 1 90 ? 52.232 25.706 -9.006 1.00 45.20 88 VAL A CA 1
ATOM 627 C C . VAL A 1 90 ? 51.060 26.038 -9.961 1.00 45.34 88 VAL A C 1
ATOM 628 O O . VAL A 1 90 ? 49.890 25.977 -9.548 1.00 45.23 88 VAL A O 1
ATOM 632 N N . GLU A 1 91 ? 51.387 26.363 -11.229 1.00 45.23 89 GLU A N 1
ATOM 633 C CA . GLU A 1 91 ? 50.404 26.676 -12.290 1.00 45.32 89 GLU A CA 1
ATOM 634 C C . GLU A 1 91 ? 49.431 25.501 -12.492 1.00 45.12 89 GLU A C 1
ATOM 635 O O . GLU A 1 91 ? 48.255 25.724 -12.773 1.00 44.61 89 GLU A O 1
ATOM 641 N N . ILE A 1 92 ? 49.922 24.259 -12.379 1.00 44.48 90 ILE A N 1
ATOM 642 C CA . ILE A 1 92 ? 49.059 23.089 -12.576 1.00 44.52 90 ILE A CA 1
ATOM 643 C C . ILE A 1 92 ? 48.097 22.909 -11.378 1.00 45.13 90 ILE A C 1
ATOM 644 O O . ILE A 1 92 ? 46.898 22.684 -11.557 1.00 44.70 90 ILE A O 1
ATOM 649 N N . ASP A 1 93 ? 48.630 23.054 -10.168 1.00 46.17 91 ASP A N 1
ATOM 650 C CA . ASP A 1 93 ? 47.814 22.985 -8.956 1.00 47.16 91 ASP A CA 1
ATOM 651 C C . ASP A 1 93 ? 46.763 24.085 -8.892 1.00 47.40 91 ASP A C 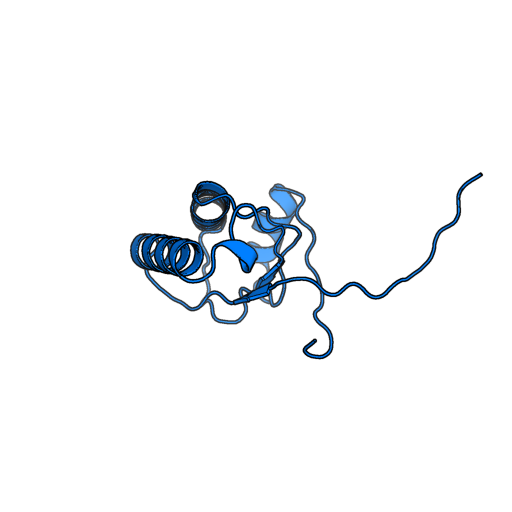1
ATOM 652 O O . ASP A 1 93 ? 45.634 23.813 -8.444 1.00 47.26 91 ASP A O 1
ATOM 657 N N . ARG A 1 94 ? 47.107 25.299 -9.361 1.00 47.42 92 ARG A N 1
ATOM 658 C CA . ARG A 1 94 ? 46.138 26.419 -9.408 1.00 48.11 92 ARG A CA 1
ATOM 659 C C . ARG A 1 94 ? 44.833 26.058 -10.108 1.00 47.53 92 ARG A C 1
ATOM 660 O O . ARG A 1 94 ? 43.784 26.592 -9.761 1.00 47.17 92 ARG A O 1
ATOM 668 N N . MET A 1 95 ? 44.912 25.139 -11.078 1.00 47.23 93 MET A N 1
ATOM 669 C CA . MET A 1 95 ? 43.747 24.582 -11.773 1.00 47.10 93 MET A CA 1
ATOM 670 C C . MET A 1 95 ? 43.173 23.364 -11.044 1.00 47.12 93 MET A C 1
ATOM 671 O O . MET A 1 95 ? 42.057 22.942 -11.315 1.00 47.24 93 MET A O 1
ATOM 676 N N . GLY A 1 96 ? 43.942 22.805 -10.114 1.00 46.75 94 GLY A N 1
ATOM 677 C CA . GLY A 1 96 ? 43.491 21.648 -9.369 1.00 45.99 94 GLY A CA 1
ATOM 678 C C . GLY A 1 96 ? 43.659 20.340 -10.118 1.00 45.09 94 GLY A C 1
ATOM 679 O O . GLY A 1 96 ? 42.987 19.366 -9.799 1.00 44.47 94 GLY A O 1
ATOM 680 N N . LEU A 1 97 ? 44.558 20.318 -11.101 1.00 44.62 95 LEU A N 1
ATOM 681 C CA . LEU A 1 97 ? 44.817 19.090 -11.872 1.00 44.83 95 LEU A CA 1
ATOM 682 C C . LEU A 1 97 ? 45.841 18.206 -11.166 1.00 44.26 95 LEU A C 1
ATOM 683 O O . LEU A 1 97 ? 46.861 18.704 -10.680 1.00 44.45 95 LEU A O 1
ATOM 688 N N . PRO A 1 98 ? 45.582 16.887 -11.104 1.00 43.68 96 PRO A N 1
ATOM 689 C CA . PRO A 1 98 ? 46.576 16.047 -10.428 1.00 43.45 96 PRO A CA 1
ATOM 690 C C . PRO A 1 98 ? 47.858 15.940 -11.235 1.00 43.47 96 PRO A C 1
ATOM 691 O O . PRO A 1 98 ? 47.817 15.977 -12.464 1.00 43.36 96 PRO A O 1
ATOM 695 N N . LEU A 1 99 ? 48.977 15.828 -10.534 1.00 44.08 97 LEU A N 1
ATOM 696 C CA . LEU A 1 99 ? 50.239 15.395 -11.120 1.00 45.04 97 LEU A CA 1
ATOM 697 C C . LEU A 1 99 ? 50.291 13.924 -10.852 1.00 45.14 97 LEU A C 1
ATOM 698 O O . LEU A 1 99 ? 49.878 13.489 -9.782 1.00 45.57 97 LEU A O 1
ATOM 703 N N . LEU A 1 100 ? 50.767 13.160 -11.829 1.00 45.13 98 LEU A N 1
ATOM 704 C CA . LEU A 1 100 ? 50.650 11.720 -11.818 1.00 44.23 98 LEU A CA 1
ATOM 705 C C . LEU A 1 100 ? 51.980 11.115 -12.151 1.00 46.23 98 LEU A C 1
ATOM 706 O O . LEU A 1 100 ? 52.809 11.726 -12.836 1.00 46.26 98 LEU A O 1
ATOM 711 N N . THR A 1 101 ? 52.209 9.919 -11.629 1.00 47.95 99 THR A N 1
ATOM 712 C CA . THR A 1 101 ? 53.439 9.202 -11.881 1.00 49.79 99 THR A CA 1
ATOM 713 C C . THR A 1 101 ? 53.111 8.066 -12.847 1.00 51.04 99 THR A C 1
ATOM 714 O O . THR A 1 101 ? 52.199 7.277 -12.602 1.00 50.32 99 THR A O 1
ATOM 718 N N . GLU A 1 102 ? 53.853 7.999 -13.946 1.00 52.67 100 GLU A N 1
ATOM 719 C CA . GLU A 1 102 ? 53.651 6.938 -14.911 1.00 55.31 100 GLU A CA 1
ATOM 720 C C . GLU A 1 102 ? 54.255 5.607 -14.481 1.00 57.09 100 GLU A C 1
ATOM 721 O O . GLU A 1 102 ? 55.179 5.570 -13.673 1.00 57.79 100 GLU A O 1
ATOM 727 N N . GLY A 1 103 ? 53.716 4.512 -15.010 1.00 59.12 101 GLY A N 1
ATOM 728 C CA . GLY A 1 103 ? 54.281 3.169 -14.794 1.00 61.03 101 GLY A CA 1
ATOM 729 C C . GLY A 1 103 ? 54.702 2.577 -16.123 1.00 62.68 101 GLY A C 1
ATOM 730 O O . GLY A 1 103 ? 54.868 3.313 -17.101 1.00 62.86 101 GLY A O 1
ATOM 731 N N . LYS A 1 104 ? 54.851 1.250 -16.167 1.00 64.77 102 LYS A N 1
ATOM 732 C CA . LYS A 1 104 ? 55.281 0.524 -17.383 1.00 66.31 102 LYS A CA 1
ATOM 733 C C . LYS A 1 104 ? 54.380 0.885 -18.587 1.00 67.12 102 LYS A C 1
ATOM 734 O O . LYS A 1 104 ? 53.213 1.267 -18.411 1.00 66.57 102 LYS A O 1
ATOM 740 N N . GLU A 1 105 ? 54.923 0.793 -19.803 1.00 68.32 103 GLU A N 1
ATOM 741 C CA . GLU A 1 105 ? 54.121 1.006 -21.017 1.00 69.02 103 GLU A CA 1
ATOM 742 C C . GLU A 1 105 ? 53.078 -0.109 -21.118 1.00 68.73 103 GLU A C 1
ATOM 743 O O . GLU A 1 105 ? 53.368 -1.261 -20.779 1.00 68.68 103 GLU A O 1
ATOM 749 N N . LYS A 1 106 ? 51.865 0.253 -21.541 1.00 68.52 104 LYS A N 1
ATOM 750 C CA . LYS A 1 106 ? 50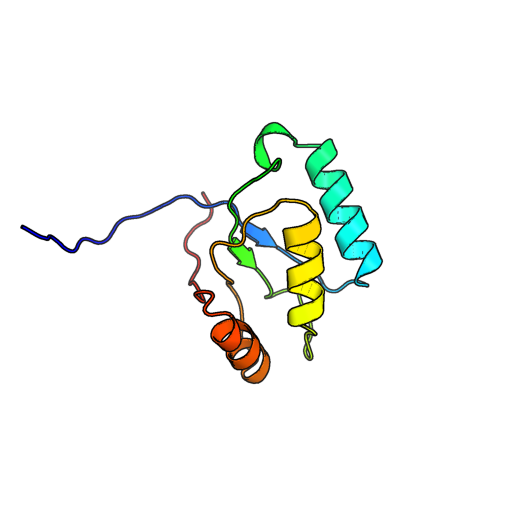.751 -0.689 -21.664 1.00 68.33 104 LYS A CA 1
ATOM 751 C C . LYS A 1 106 ? 49.961 -0.351 -22.935 1.00 68.57 104 LYS A C 1
ATOM 752 O O . LYS A 1 106 ? 50.535 -0.227 -24.033 1.00 68.15 104 LYS A O 1
#

Organism: Salmonella typhimurium (strain LT2 / SGSC1412 / ATCC 700720) (NCBI:txid99287)

B-factor: mean 47.0, std 8.35, range [32.46, 78.89]

Radius of gyration: 14.26 Å; Cα contacts (8 Å, |Δi|>4): 128; chains: 1; bounding box: 32×30×42 Å

Secondary structure (DSSP, 8-state):
-----------EEEEEES--HHHHHHHHHHHHHHSHHHHTT-EEEEEEEE--SSP-HHHHHHHHHTTT-EEEEEES---HHHHHHHHHHTPPEE---S--

InterPro domains:
  IPR005526 Septum formation inhibitor MinC, C-terminal [PF03775] (132-231)
  IPR007874 Septum formation inhibitor MinC, N-terminal [PF05209] (6-75)
  IPR013033 Septum formation inhibitor MinC [MF_00267] (5-235)
  IPR013033 Septum formation inhibitor MinC [PTHR34108] (3-234)
  IPR013033 Septum formation inhibitor MinC [TIGR01222] (6-234)
  IPR016098 Cyclase-associated protein CAP/septum formation inhibitor MinC, C-terminal [G3DSA:2.160.20.70] (127-235)
  IPR036145 Septum formation inhibitor MinC, C-terminal domain superfamily [SSF63848] (129-234)